Protein AF-A0A671MK20-F1 (afdb_monomer)

Mean predicted aligned error: 3.32 Å

Secondary structure (DSSP, 8-state):
-----SS-EEEE--BSTTTS-B---EEEE-TT--EEPPPSSTT-SS---B-TT---

InterPro domains:
  IPR006800 Pellino family [PTHR12098] (1-56)
  IPR048334 Pellino, FHA domain [PF04710] (1-56)

Foldseek 3Di:
DKDADQQFDKDWDWPPPPNDTDTGAIWTAIPVFWTFHDDPDGSDPDTHHTDPPDTD

Sequence (56 aa):
MDGLTTNGVLVMHPVGFPEEPKQGLWREISVCGDVYALRETRSGPIRGQLVNTRTN

Organism: NCBI:txid1608454

Radius of gyration: 12.19 Å; Cα contacts (8 Å, |Δi|>4): 101; chains: 1; bounding box: 27×24×32 Å

Structure (mmCIF, N/CA/C/O backbone):
data_AF-A0A671MK20-F1
#
_entry.id   AF-A0A671MK20-F1
#
loop_
_atom_site.group_PDB
_atom_site.id
_atom_site.type_symbol
_atom_site.label_atom_id
_atom_site.label_alt_id
_atom_site.label_comp_id
_atom_site.label_asym_id
_atom_site.label_entity_id
_atom_site.label_seq_id
_atom_site.pdbx_PDB_ins_code
_atom_site.Cartn_x
_atom_site.Cartn_y
_atom_site.Cartn_z
_atom_site.occupancy
_atom_site.B_iso_or_equiv
_atom_site.auth_seq_id
_atom_site.auth_comp_id
_atom_site.auth_asym_id
_atom_site.auth_atom_id
_atom_site.pdbx_PDB_model_num
ATOM 1 N N . MET A 1 1 ? 3.330 -17.133 -7.391 1.00 81.38 1 MET A N 1
ATOM 2 C CA . MET A 1 1 ? 3.919 -15.892 -7.937 1.00 81.38 1 MET A CA 1
ATOM 3 C C . MET A 1 1 ? 2.928 -14.791 -7.618 1.00 81.38 1 MET A C 1
ATOM 5 O O . MET A 1 1 ? 1.761 -15.008 -7.903 1.00 81.38 1 MET A O 1
ATOM 9 N N . ASP A 1 2 ? 3.363 -13.694 -7.000 1.00 93.31 2 ASP A N 1
ATOM 10 C CA . ASP A 1 2 ? 2.491 -12.567 -6.632 1.00 93.31 2 ASP A CA 1
ATOM 11 C C . ASP A 1 2 ? 3.035 -11.247 -7.209 1.00 93.31 2 ASP A C 1
ATOM 13 O O . ASP A 1 2 ? 4.218 -11.159 -7.555 1.00 93.31 2 ASP A O 1
ATOM 17 N N . GLY A 1 3 ? 2.176 -10.235 -7.332 1.00 94.06 3 GLY A N 1
ATOM 18 C CA . GLY A 1 3 ? 2.497 -8.928 -7.895 1.00 94.06 3 GLY A CA 1
ATOM 19 C C . GLY A 1 3 ? 1.458 -7.858 -7.564 1.00 94.06 3 GLY A C 1
ATOM 20 O O . GLY A 1 3 ? 0.349 -8.145 -7.120 1.00 94.06 3 GLY A O 1
ATOM 21 N N . LEU A 1 4 ? 1.824 -6.598 -7.799 1.00 96.94 4 LEU A N 1
ATOM 22 C CA . LEU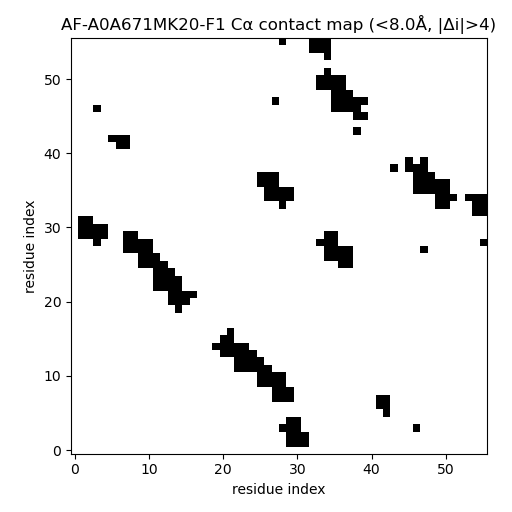 A 1 4 ? 0.930 -5.451 -7.643 1.00 96.94 4 LEU A CA 1
ATOM 23 C C . LEU A 1 4 ? 0.479 -4.953 -9.017 1.00 96.94 4 LEU A C 1
ATOM 25 O O . LEU A 1 4 ? 1.245 -4.981 -9.981 1.00 96.94 4 LEU A O 1
ATOM 29 N N . THR A 1 5 ? -0.757 -4.465 -9.107 1.00 96.81 5 THR A N 1
ATOM 30 C CA . THR A 1 5 ? -1.262 -3.835 -10.335 1.00 96.81 5 THR A CA 1
ATOM 31 C C . THR A 1 5 ? -0.575 -2.485 -10.571 1.00 96.81 5 THR A C 1
ATOM 33 O O . THR A 1 5 ? -0.023 -1.887 -9.646 1.00 96.81 5 THR A O 1
ATOM 36 N N . THR A 1 6 ? -0.610 -1.960 -11.800 1.00 95.44 6 THR A N 1
ATOM 37 C CA . THR A 1 6 ? 0.087 -0.708 -12.159 1.00 95.44 6 THR A CA 1
ATOM 38 C C . THR A 1 6 ? -0.266 0.451 -11.227 1.00 95.44 6 THR A C 1
ATOM 40 O O . THR A 1 6 ? 0.632 1.133 -10.742 1.00 95.44 6 THR A O 1
ATOM 43 N N . ASN A 1 7 ? -1.555 0.624 -10.918 1.00 96.00 7 ASN A N 1
ATOM 44 C CA . ASN A 1 7 ? -2.046 1.730 -10.091 1.00 96.00 7 ASN A CA 1
ATOM 45 C C . ASN A 1 7 ? -2.413 1.324 -8.655 1.00 96.00 7 ASN A C 1
ATOM 47 O O . ASN A 1 7 ? -2.730 2.202 -7.852 1.00 96.00 7 ASN A O 1
ATOM 51 N N . GLY A 1 8 ? -2.374 0.034 -8.320 1.00 96.56 8 GLY A N 1
ATOM 52 C CA . GLY A 1 8 ? -2.679 -0.480 -6.985 1.00 96.56 8 GLY A CA 1
ATOM 53 C C . GLY A 1 8 ? -4.163 -0.426 -6.604 1.00 96.56 8 GLY A C 1
ATOM 54 O O . GLY A 1 8 ? -4.885 0.519 -6.938 1.00 96.56 8 GLY A O 1
ATOM 55 N N . VAL A 1 9 ? -4.604 -1.433 -5.848 1.00 97.69 9 VAL A N 1
ATOM 56 C CA . VAL A 1 9 ? -5.890 -1.439 -5.133 1.00 97.69 9 VAL A CA 1
ATOM 57 C C . VAL A 1 9 ? -5.609 -1.061 -3.686 1.00 97.69 9 VAL A C 1
ATOM 59 O O . VAL A 1 9 ? -4.754 -1.680 -3.055 1.00 97.69 9 VAL A O 1
ATOM 62 N N . LEU A 1 10 ? -6.291 -0.032 -3.175 1.00 97.31 10 LEU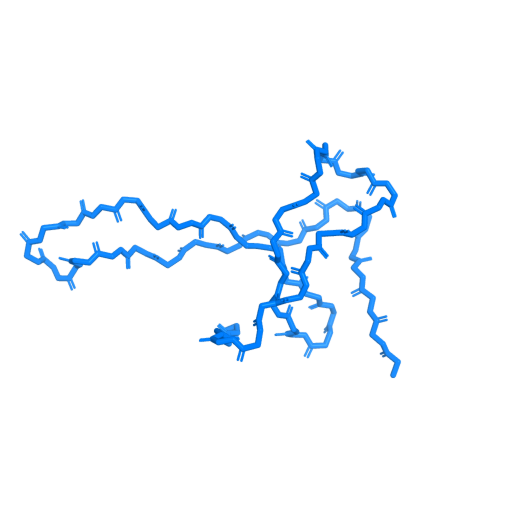 A N 1
ATOM 63 C CA . LEU A 1 10 ? -6.070 0.471 -1.821 1.00 97.31 10 LEU A CA 1
ATOM 64 C C . LEU A 1 10 ? -7.267 0.170 -0.921 1.00 97.31 10 LEU A C 1
ATOM 66 O O . LEU A 1 10 ? -8.400 0.479 -1.286 1.00 97.31 10 LEU A O 1
ATOM 70 N N . VAL A 1 11 ? -6.997 -0.370 0.265 1.00 97.00 11 VAL A N 1
ATOM 71 C CA . VAL A 1 11 ? -8.001 -0.670 1.295 1.00 97.00 11 VAL A CA 1
ATOM 72 C C . VAL A 1 11 ? -7.622 0.041 2.592 1.00 97.00 11 VAL A C 1
ATOM 74 O O . VAL A 1 11 ? -6.442 0.169 2.930 1.00 97.00 11 VAL A O 1
ATOM 77 N N . MET A 1 12 ? -8.627 0.528 3.317 1.00 96.19 12 MET A N 1
ATOM 78 C CA . MET A 1 12 ? -8.478 1.119 4.643 1.00 96.19 12 MET A CA 1
ATOM 79 C C . MET A 1 12 ? -9.570 0.566 5.550 1.00 96.19 12 MET A C 1
ATOM 81 O O . MET A 1 12 ? -10.757 0.709 5.268 1.00 96.19 12 MET A O 1
ATOM 85 N N . HIS A 1 13 ? -9.148 -0.077 6.636 1.00 92.50 13 HIS A N 1
ATOM 86 C CA . HIS A 1 13 ? -10.039 -0.569 7.681 1.00 92.50 13 HIS A CA 1
ATOM 87 C C . HIS A 1 13 ? -10.111 0.477 8.801 1.00 92.50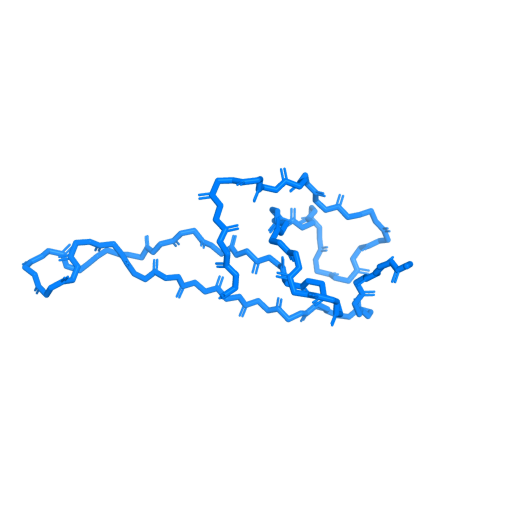 13 HIS A C 1
ATOM 89 O O . HIS A 1 13 ? -9.077 0.728 9.430 1.00 92.50 13 HIS A O 1
ATOM 95 N N . PRO A 1 14 ? -11.280 1.104 9.055 1.00 92.94 14 PRO A N 1
ATOM 96 C CA . PRO A 1 14 ? -11.453 2.030 10.170 1.00 92.94 14 PRO A CA 1
ATOM 97 C C . PRO A 1 14 ? -11.088 1.375 11.502 1.00 92.94 14 PRO A C 1
ATOM 99 O O . PRO A 1 14 ? -11.267 0.170 11.687 1.00 92.94 14 PRO A O 1
ATOM 102 N N . VAL A 1 15 ? -10.599 2.174 12.446 1.00 93.06 15 VAL A N 1
ATOM 103 C CA . VAL A 1 15 ? -10.302 1.716 13.809 1.00 93.06 15 VAL A CA 1
ATOM 104 C C . VAL A 1 15 ? -11.256 2.377 14.794 1.00 93.06 15 VAL A C 1
ATOM 106 O O . VAL A 1 15 ? -11.728 3.484 14.549 1.00 93.06 15 VAL A O 1
ATOM 109 N N . GLY A 1 16 ? -11.570 1.684 15.888 1.00 90.00 16 GLY A N 1
ATOM 110 C CA . GLY A 1 16 ? -12.478 2.201 16.915 1.00 90.00 16 GLY A CA 1
ATOM 111 C C . GLY A 1 16 ? -13.955 2.254 16.507 1.00 90.00 16 GLY A C 1
ATOM 112 O O . GLY A 1 16 ? -14.753 2.805 17.249 1.00 90.00 16 GLY A O 1
ATOM 113 N N . PHE A 1 17 ? -14.360 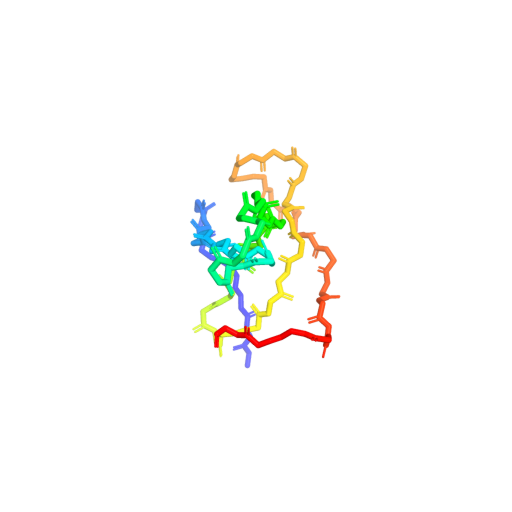1.689 15.364 1.00 87.56 17 PHE A N 1
ATOM 114 C CA . PHE A 1 17 ? -15.776 1.614 14.987 1.00 87.56 17 PHE A CA 1
ATOM 115 C C . PHE A 1 17 ? -16.514 0.542 15.819 1.00 87.56 17 PHE A C 1
ATOM 117 O O . PHE A 1 17 ? -15.995 -0.573 15.921 1.00 87.56 17 PHE A O 1
ATOM 124 N N . PRO A 1 18 ? -17.719 0.822 16.365 1.00 88.19 18 PRO A N 1
ATOM 125 C CA . PRO A 1 18 ? -18.535 2.031 16.168 1.00 88.19 18 PRO A CA 1
ATOM 126 C C . PRO A 1 18 ? -18.332 3.167 17.195 1.00 88.19 18 PRO A C 1
ATOM 128 O O . PRO A 1 18 ? -18.889 4.240 16.991 1.00 88.19 18 PRO A O 1
ATOM 131 N N . GLU A 1 19 ? -17.580 2.962 18.279 1.00 92.31 19 GLU A N 1
ATOM 132 C CA . GLU A 1 19 ? -17.539 3.885 19.431 1.00 92.31 19 GLU A CA 1
ATOM 133 C C . GLU A 1 19 ? -16.744 5.184 19.194 1.00 92.31 19 GLU A C 1
ATOM 135 O O . GLU A 1 19 ? -17.210 6.269 19.532 1.00 92.31 19 GLU A O 1
ATOM 140 N N . GLU A 1 20 ? -15.555 5.098 18.601 1.00 93.38 20 GLU A N 1
ATOM 141 C CA . GLU A 1 20 ? -14.673 6.232 18.304 1.00 93.38 20 GLU A CA 1
ATOM 142 C C . GLU A 1 20 ? -14.044 6.045 16.909 1.00 93.38 20 GLU A C 1
ATOM 144 O O . GLU A 1 20 ? -12.865 5.691 16.782 1.00 93.38 20 GLU A O 1
ATOM 149 N N . PRO A 1 21 ? -14.827 6.221 15.829 1.00 91.75 21 PRO A N 1
ATOM 150 C CA . PRO A 1 21 ? -14.380 5.913 14.481 1.00 91.75 21 PRO A CA 1
ATOM 151 C C . PRO A 1 21 ? -13.239 6.839 14.058 1.00 91.75 21 PRO A C 1
ATOM 153 O O . PRO A 1 21 ? -13.406 8.048 13.895 1.00 91.75 21 PRO A O 1
ATOM 156 N N . LYS A 1 22 ? -12.069 6.245 13.831 1.00 94.62 22 LYS A N 1
ATOM 157 C CA . LYS A 1 22 ? -10.880 6.920 13.312 1.00 94.62 22 LYS A CA 1
ATOM 158 C C . LYS A 1 22 ? -10.467 6.303 11.986 1.00 94.62 22 LYS A C 1
ATOM 160 O O . LYS A 1 22 ? -10.640 5.105 11.741 1.00 94.62 22 LYS A O 1
ATOM 165 N N . GLN A 1 23 ? -9.885 7.138 11.130 1.00 94.31 23 GLN A N 1
ATOM 166 C CA . GLN A 1 23 ? -9.313 6.684 9.872 1.00 94.31 23 GLN A CA 1
ATOM 167 C C . GLN A 1 23 ? -8.185 5.682 10.152 1.00 94.31 23 GLN A C 1
ATOM 169 O O . GLN A 1 23 ? -7.251 5.970 10.901 1.00 94.31 23 GLN A O 1
ATOM 174 N N . GLY A 1 24 ? -8.282 4.501 9.546 1.00 94.06 24 GLY A N 1
ATOM 175 C CA . GLY A 1 24 ? -7.211 3.516 9.576 1.00 94.06 24 GLY A CA 1
ATOM 176 C C . GLY A 1 24 ? -6.077 3.858 8.614 1.00 94.06 24 GLY A C 1
ATOM 177 O O . GLY A 1 24 ? -6.110 4.838 7.870 1.00 94.06 24 GLY A O 1
ATOM 178 N N . LEU A 1 25 ? -5.065 3.000 8.583 1.00 95.50 25 LEU A N 1
ATOM 179 C CA . LEU A 1 25 ? -3.988 3.132 7.610 1.00 95.50 25 LEU A CA 1
ATOM 180 C C . LEU A 1 25 ? -4.420 2.561 6.261 1.00 95.50 25 LEU A C 1
ATOM 182 O O . LEU A 1 25 ? -4.965 1.460 6.190 1.00 95.50 25 LEU A O 1
ATOM 186 N N . TRP A 1 26 ? -4.106 3.286 5.192 1.00 97.12 26 TRP A N 1
ATOM 187 C CA . TRP A 1 26 ? -4.215 2.764 3.838 1.00 97.12 26 TRP A CA 1
ATOM 188 C C . TRP A 1 26 ? -3.159 1.683 3.592 1.00 97.12 26 TRP A C 1
ATOM 190 O O . TRP A 1 26 ? -2.002 1.784 4.029 1.00 97.12 26 TRP A O 1
ATOM 200 N N . ARG A 1 27 ? -3.579 0.640 2.884 1.00 97.38 27 ARG A N 1
ATOM 201 C CA . ARG A 1 27 ? -2.753 -0.491 2.470 1.00 97.38 27 ARG A CA 1
ATOM 202 C C . ARG A 1 27 ? -2.989 -0.794 1.007 1.00 97.38 27 ARG A C 1
ATOM 204 O O . ARG A 1 27 ? -4.090 -0.582 0.510 1.00 97.38 27 ARG A O 1
ATOM 211 N N . GLU A 1 28 ? -1.949 -1.261 0.336 1.00 98.06 28 GLU A N 1
ATOM 212 C CA . GLU A 1 28 ? -2.035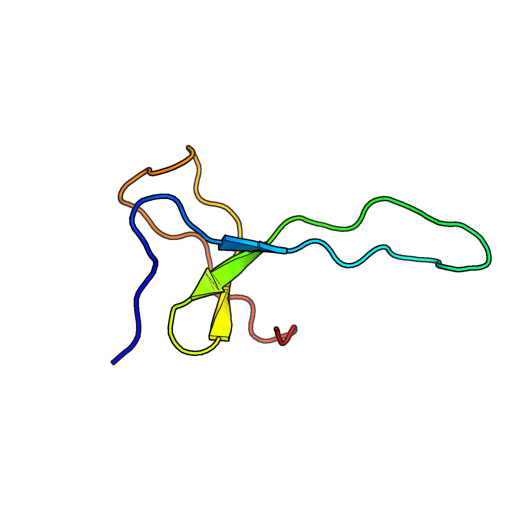 -1.748 -1.031 1.00 98.06 28 GLU A CA 1
ATOM 213 C C . GLU A 1 28 ? -2.207 -3.266 -1.016 1.00 98.06 28 GLU A C 1
ATOM 215 O O . GLU A 1 28 ? -1.514 -3.958 -0.272 1.00 98.06 28 GLU A O 1
ATOM 220 N N . ILE A 1 29 ? -3.136 -3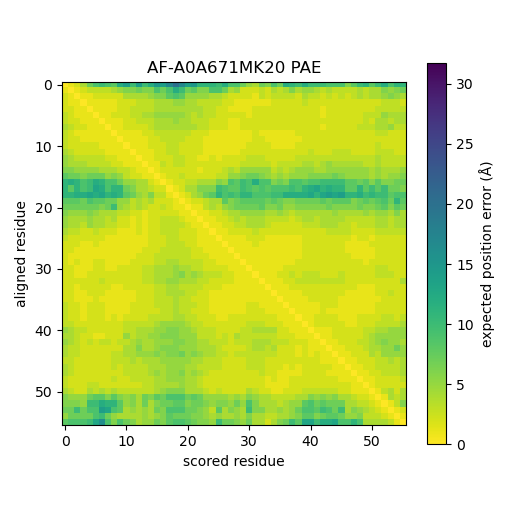.771 -1.821 1.00 97.75 29 ILE A N 1
ATOM 221 C CA . ILE A 1 29 ? -3.443 -5.197 -1.906 1.00 97.75 29 ILE A CA 1
ATOM 222 C C . ILE A 1 29 ? -2.853 -5.770 -3.191 1.00 97.75 29 ILE A C 1
ATOM 224 O O . ILE A 1 29 ? -3.008 -5.192 -4.274 1.00 97.75 29 ILE A O 1
ATOM 228 N N . SER A 1 30 ? -2.166 -6.902 -3.065 1.00 97.25 30 SER A N 1
ATOM 229 C CA . SER A 1 30 ? -1.624 -7.630 -4.207 1.00 97.25 30 SER A CA 1
ATOM 230 C C . SER A 1 30 ? -2.680 -8.427 -4.960 1.00 97.25 30 SER A C 1
ATOM 232 O O . SER A 1 30 ? -3.808 -8.606 -4.502 1.00 97.25 30 SER A O 1
ATOM 234 N N . VAL A 1 31 ? -2.314 -8.922 -6.142 1.00 97.25 31 VAL A N 1
ATOM 235 C CA . VAL A 1 31 ? -3.198 -9.760 -6.962 1.00 97.25 31 VAL A CA 1
ATOM 236 C C . VAL A 1 31 ? -3.576 -11.050 -6.227 1.00 97.25 31 VAL A C 1
ATOM 238 O O . VAL A 1 31 ? -4.707 -11.511 -6.368 1.00 97.25 31 VAL A O 1
ATOM 241 N N . CYS A 1 32 ? -2.671 -11.613 -5.420 1.00 96.19 32 CYS A N 1
ATOM 242 C CA . CYS A 1 32 ? -2.956 -12.791 -4.598 1.00 96.19 32 CYS A CA 1
ATOM 243 C C . CYS A 1 32 ? -3.544 -12.470 -3.211 1.00 96.19 32 CYS A C 1
ATOM 245 O O . CYS A 1 32 ? -3.876 -13.403 -2.484 1.00 96.19 32 CYS A O 1
ATOM 247 N N . GLY A 1 33 ? -3.723 -11.191 -2.857 1.00 95.94 33 GLY A N 1
ATOM 248 C CA . GLY A 1 33 ? -4.379 -10.769 -1.614 1.00 95.94 33 GLY A CA 1
ATOM 249 C C . GLY A 1 33 ? -3.447 -10.474 -0.436 1.00 95.94 33 GLY A C 1
ATOM 250 O O . GLY A 1 33 ? -3.936 -10.254 0.672 1.00 95.94 33 GLY A O 1
ATOM 251 N N . ASP A 1 34 ? -2.134 -10.424 -0.656 1.00 97.00 34 ASP A N 1
ATOM 252 C CA . ASP A 1 34 ? -1.176 -10.006 0.365 1.00 97.00 34 ASP A CA 1
ATOM 253 C C . ASP A 1 34 ? -1.276 -8.495 0.622 1.00 97.00 34 ASP A C 1
ATOM 255 O O . ASP A 1 34 ? -1.555 -7.690 -0.275 1.00 97.00 3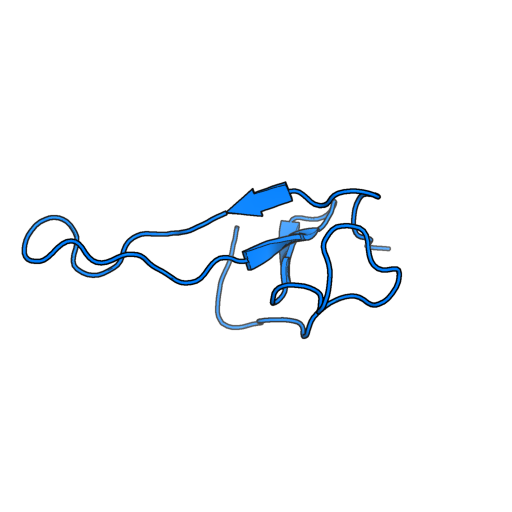4 ASP A O 1
ATOM 259 N N . VAL A 1 35 ? -1.029 -8.103 1.873 1.00 97.25 35 VAL A N 1
ATOM 260 C CA . VAL A 1 35 ? -1.174 -6.720 2.336 1.00 97.25 35 VAL A CA 1
ATOM 261 C C . VAL A 1 35 ? 0.183 -6.029 2.374 1.00 97.25 35 VAL A C 1
ATOM 263 O O . VAL A 1 35 ? 1.091 -6.438 3.099 1.00 97.25 35 VAL A O 1
ATOM 266 N N . TYR A 1 36 ? 0.303 -4.918 1.657 1.00 97.38 36 TYR A N 1
ATOM 267 C CA . TYR A 1 36 ? 1.502 -4.089 1.607 1.00 97.38 36 TYR A CA 1
ATOM 268 C C . TYR A 1 36 ? 1.242 -2.681 2.156 1.00 97.38 36 TYR A C 1
ATOM 270 O O . TYR A 1 36 ? 0.134 -2.139 2.104 1.00 97.38 36 TYR A O 1
ATOM 278 N N . ALA A 1 37 ? 2.286 -2.052 2.692 1.00 97.38 37 ALA A N 1
ATOM 279 C CA . ALA A 1 37 ? 2.301 -0.612 2.912 1.00 97.38 37 ALA A CA 1
ATOM 280 C C . ALA A 1 37 ? 2.208 0.137 1.570 1.00 97.38 37 ALA A C 1
ATOM 282 O O . ALA A 1 37 ? 2.487 -0.424 0.510 1.00 97.38 37 ALA A O 1
ATOM 283 N N . LEU A 1 38 ? 1.832 1.417 1.617 1.00 97.56 38 LEU A N 1
ATOM 284 C CA . LEU A 1 38 ? 1.809 2.249 0.417 1.00 97.56 38 LEU A CA 1
ATOM 285 C C . LEU A 1 38 ? 3.209 2.380 -0.193 1.00 97.56 38 LEU A C 1
ATOM 287 O O . LEU A 1 38 ? 4.215 2.429 0.518 1.00 97.56 38 LEU A O 1
ATOM 291 N N . ARG A 1 39 ? 3.247 2.491 -1.520 1.00 97.31 39 ARG A N 1
ATOM 292 C CA . ARG A 1 39 ? 4.420 2.983 -2.250 1.00 97.31 39 ARG A CA 1
ATOM 293 C C . ARG A 1 39 ? 4.667 4.451 -1.898 1.00 97.31 39 ARG A C 1
ATOM 295 O O . ARG A 1 39 ? 3.744 5.152 -1.487 1.00 97.31 39 ARG A O 1
ATOM 302 N N . GLU A 1 40 ? 5.888 4.925 -2.128 1.00 95.94 40 GLU A N 1
ATOM 303 C CA . GLU A 1 40 ? 6.241 6.339 -1.931 1.00 95.94 40 GLU A CA 1
ATOM 304 C C . GLU A 1 40 ? 5.383 7.269 -2.802 1.00 95.94 40 GLU A C 1
ATOM 306 O O . GLU A 1 40 ? 4.901 8.303 -2.346 1.00 95.94 40 GLU A O 1
ATOM 311 N N . THR A 1 41 ? 5.133 6.864 -4.049 1.00 95.94 41 THR A N 1
ATOM 312 C CA . THR A 1 41 ? 4.259 7.568 -4.989 1.00 95.94 41 THR A CA 1
ATOM 313 C C . THR A 1 41 ? 3.247 6.609 -5.602 1.00 95.94 41 THR A C 1
ATOM 315 O O . THR A 1 41 ? 3.517 5.418 -5.799 1.00 95.94 41 THR A O 1
ATOM 318 N N . ARG A 1 42 ? 2.049 7.115 -5.921 1.00 92.50 42 ARG A N 1
ATOM 319 C CA . ARG A 1 42 ? 1.032 6.317 -6.615 1.00 92.50 42 ARG A CA 1
ATOM 320 C C . ARG A 1 42 ? 1.592 5.862 -7.964 1.00 92.50 42 ARG A C 1
ATOM 322 O O . ARG A 1 42 ? 2.182 6.658 -8.685 1.00 92.50 42 ARG A O 1
ATOM 329 N N . SER A 1 43 ? 1.421 4.580 -8.273 1.00 93.94 43 SER A N 1
ATOM 330 C CA . SER A 1 43 ? 1.951 3.948 -9.490 1.00 93.94 43 SER A CA 1
ATOM 331 C C . SER A 1 43 ? 3.484 3.905 -9.597 1.00 93.94 43 SER A C 1
ATOM 333 O O . SER A 1 43 ? 4.007 3.501 -10.634 1.00 93.94 43 SER A O 1
ATOM 335 N N . GLY A 1 44 ? 4.217 4.249 -8.529 1.00 94.75 44 GLY A N 1
ATOM 336 C CA . GLY A 1 44 ? 5.669 4.085 -8.475 1.00 94.75 44 GLY A CA 1
ATOM 337 C C . GLY A 1 44 ? 6.079 2.614 -8.654 1.00 94.75 44 GLY A C 1
ATOM 338 O O . GLY A 1 44 ? 5.334 1.721 -8.251 1.00 94.75 44 GLY A O 1
ATOM 339 N N . PRO A 1 45 ? 7.246 2.315 -9.244 1.00 93.94 45 PRO A N 1
ATOM 340 C CA . PRO A 1 45 ? 7.638 0.939 -9.565 1.00 93.94 45 PRO A CA 1
ATOM 341 C C . PRO A 1 45 ? 8.067 0.124 -8.334 1.00 93.94 45 PRO A C 1
ATOM 343 O O . PRO A 1 45 ? 8.138 -1.102 -8.391 1.00 93.94 45 PRO A O 1
ATOM 346 N N . ILE A 1 46 ? 8.363 0.800 -7.221 1.00 96.25 46 ILE A N 1
ATOM 347 C CA . ILE A 1 46 ? 8.829 0.182 -5.980 1.00 96.25 46 ILE A CA 1
ATOM 348 C C . ILE A 1 46 ? 7.620 -0.111 -5.091 1.00 96.25 46 ILE A C 1
ATOM 350 O O . ILE A 1 46 ? 6.897 0.798 -4.685 1.00 96.25 46 ILE A O 1
ATOM 354 N N . ARG A 1 47 ? 7.412 -1.394 -4.782 1.00 95.38 47 ARG A N 1
ATOM 355 C CA . ARG A 1 47 ? 6.394 -1.837 -3.821 1.00 95.38 47 ARG A CA 1
ATOM 356 C C . ARG A 1 47 ? 6.709 -1.363 -2.403 1.00 95.38 47 ARG A C 1
ATOM 358 O O . ARG A 1 47 ? 7.876 -1.267 -2.030 1.00 95.38 47 ARG A O 1
ATOM 365 N N . GLY A 1 48 ? 5.668 -1.143 -1.603 1.00 96.25 48 GLY A N 1
ATOM 366 C CA . GLY A 1 48 ? 5.826 -0.928 -0.168 1.00 96.25 48 GLY A CA 1
ATOM 367 C C . GLY A 1 48 ? 6.257 -2.195 0.581 1.00 96.25 48 GLY A C 1
ATOM 368 O O . GLY A 1 48 ? 6.411 -3.275 0.007 1.00 96.25 48 GLY A O 1
ATOM 369 N N . GLN A 1 49 ? 6.450 -2.063 1.892 1.00 97.25 49 GLN A N 1
ATOM 370 C CA . GLN A 1 49 ? 6.817 -3.176 2.771 1.00 97.25 49 GLN A CA 1
ATOM 371 C C . GLN A 1 49 ? 5.643 -4.150 2.965 1.00 97.25 49 GLN A C 1
ATOM 373 O O . GLN A 1 49 ? 4.509 -3.714 3.154 1.00 97.25 49 GLN A O 1
ATOM 378 N N . LEU A 1 50 ? 5.917 -5.458 2.959 1.00 96.06 50 LEU A N 1
ATOM 379 C CA . LEU A 1 50 ? 4.926 -6.495 3.269 1.00 96.06 50 LEU A CA 1
ATOM 380 C C . LEU A 1 50 ? 4.485 -6.412 4.740 1.00 96.06 50 LEU A C 1
ATOM 382 O O . LEU A 1 50 ? 5.320 -6.278 5.638 1.00 96.06 50 LEU A O 1
ATOM 386 N N . VAL A 1 51 ? 3.181 -6.524 4.989 1.00 95.94 51 VAL A N 1
ATOM 387 C CA . VAL A 1 51 ? 2.571 -6.455 6.321 1.00 95.94 51 VAL A CA 1
ATOM 388 C C . VAL A 1 51 ? 1.93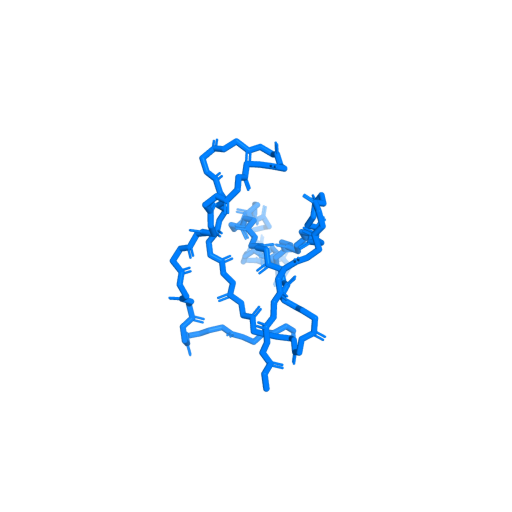1 -7.799 6.669 1.00 95.94 51 VAL A C 1
ATOM 390 O O . VAL A 1 51 ? 0.753 -8.024 6.424 1.00 95.94 51 VAL A O 1
ATOM 393 N N . ASN A 1 52 ? 2.695 -8.676 7.324 1.00 91.00 52 ASN A N 1
ATOM 394 C CA . ASN A 1 52 ? 2.239 -10.028 7.694 1.00 91.00 52 ASN A CA 1
ATOM 395 C C . ASN A 1 52 ? 1.174 -10.062 8.804 1.00 91.00 52 ASN A C 1
ATOM 397 O O . ASN A 1 52 ? 0.621 -11.113 9.105 1.00 91.00 52 ASN A O 1
ATOM 401 N N . THR A 1 53 ? 0.917 -8.935 9.470 1.00 89.56 53 THR A N 1
ATOM 402 C CA . THR A 1 53 ? -0.005 -8.857 10.615 1.00 89.56 53 THR A CA 1
ATOM 403 C C . THR A 1 53 ? -1.444 -8.530 10.216 1.00 89.56 53 THR A C 1
ATOM 405 O O . THR A 1 53 ? -2.298 -8.367 11.088 1.00 89.56 53 THR A O 1
ATOM 408 N N . ARG A 1 54 ? -1.730 -8.380 8.918 1.00 82.69 54 ARG A N 1
ATOM 409 C CA . ARG A 1 54 ? -3.052 -8.028 8.389 1.00 82.69 54 ARG A CA 1
ATOM 410 C C . ARG A 1 54 ? -3.385 -8.911 7.192 1.00 82.69 54 ARG A C 1
ATOM 412 O O . ARG A 1 54 ? -2.493 -9.311 6.456 1.00 82.69 54 ARG A O 1
ATOM 419 N N . THR A 1 55 ? -4.672 -9.161 7.000 1.00 87.62 55 THR A N 1
ATOM 420 C CA . THR A 1 55 ? -5.229 -9.838 5.825 1.00 87.62 55 THR A CA 1
ATOM 421 C C . THR A 1 55 ? -6.092 -8.854 5.035 1.00 87.62 55 THR A C 1
ATOM 423 O O . THR A 1 55 ? -6.532 -7.846 5.602 1.00 87.62 55 THR A O 1
ATOM 426 N N . ASN A 1 56 ? -6.288 -9.135 3.744 1.00 79.56 56 ASN A N 1
ATOM 427 C CA . ASN A 1 56 ? -7.295 -8.474 2.909 1.00 79.56 56 ASN A CA 1
ATOM 428 C C . ASN A 1 56 ? 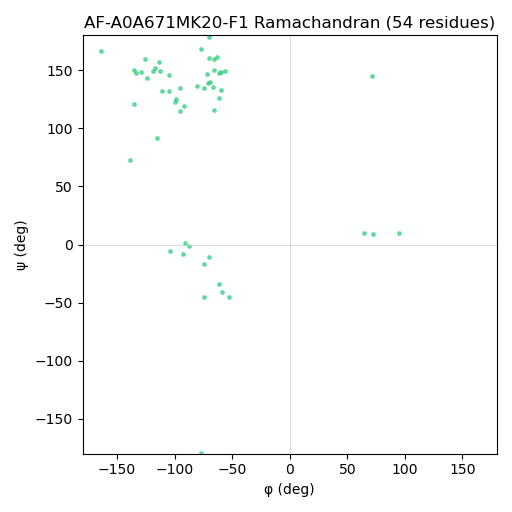-8.698 -8.733 3.472 1.00 79.56 56 ASN A C 1
ATOM 430 O O . ASN A 1 56 ? -8.970 -9.911 3.806 1.00 79.56 56 ASN A O 1
#

pLDDT: mean 94.18, std 4.07, range [79.56, 98.06]

Nearest PDB structures (foldseek):
  3ega-assembly1_A  TM=9.210E-01  e=8.481E-05  Homo sapiens
  3egb-assembly1_A  TM=9.311E-01  e=8.481E-05  Homo sapiens
  3egb-assembly2_B  TM=8.765E-01  e=4.218E-04  Homo sapiens

Solvent-accessible surface area (backbone atoms only — not comparable to full-atom values): 3501 Å² total; per-residue (Å²): 139,77,53,69,56,75,69,55,49,77,50,63,63,67,38,55,68,88,86,56,74,38,87,40,68,67,28,28,43,31,78,80,44,52,34,21,38,59,40,97,42,90,54,49,92,56,78,36,58,78,40,90,90,55,78,114